Protein AF-A0AA37QYF6-F1 (afdb_monomer_lite)

Radius of gyration: 26.05 Å; chains: 1; bounding box: 31×71×67 Å

Foldseek 3Di:
DDDDDDDPVPDDD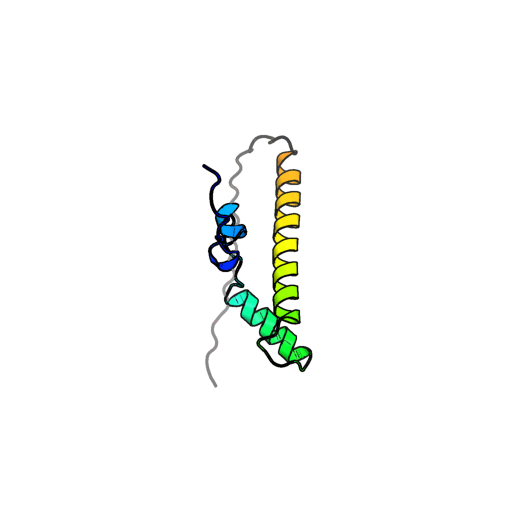VCVVVVHDDDDQDPVLQVQLVVVCVVVVHDPPDDPSSVVSVVVVVVVVVVVVVVVVVVVPDPCPDDDDDDDDDDDDDDDDDDDDD

Structure (mmCIF, N/CA/C/O backbone):
data_AF-A0AA37QYF6-F1
#
_entry.id   AF-A0AA37QYF6-F1
#
loop_
_atom_site.group_PDB
_atom_site.id
_atom_site.type_symbol
_atom_site.label_atom_id
_atom_site.label_alt_id
_atom_site.label_comp_id
_atom_site.label_asym_id
_atom_site.label_entity_id
_atom_site.label_seq_id
_atom_site.pdbx_PDB_ins_code
_atom_site.Cartn_x
_atom_site.Cartn_y
_atom_site.Cartn_z
_atom_site.occupancy
_atom_site.B_iso_or_equiv
_atom_site.auth_seq_id
_atom_site.auth_comp_id
_atom_site.auth_asym_id
_atom_site.auth_atom_id
_atom_site.pdbx_PDB_model_num
ATOM 1 N N . MET A 1 1 ? 21.453 -26.713 -32.528 1.00 59.12 1 MET A N 1
ATOM 2 C CA . MET A 1 1 ? 21.407 -27.323 -31.178 1.00 59.12 1 MET A CA 1
ATOM 3 C C . MET A 1 1 ? 20.308 -26.662 -30.352 1.00 59.12 1 MET A C 1
ATOM 5 O O . MET A 1 1 ? 20.268 -25.437 -30.294 1.00 59.12 1 MET A O 1
ATOM 9 N N . ALA A 1 2 ? 19.393 -27.440 -29.766 1.00 69.38 2 ALA A N 1
ATOM 10 C CA . ALA A 1 2 ? 18.313 -26.912 -28.929 1.00 69.38 2 ALA A CA 1
ATOM 11 C C . ALA A 1 2 ? 18.866 -26.407 -27.584 1.00 69.38 2 ALA A C 1
ATOM 13 O O . ALA A 1 2 ? 19.671 -27.081 -26.944 1.00 69.38 2 ALA A O 1
ATOM 14 N N . ARG A 1 3 ? 18.454 -25.209 -27.153 1.00 77.56 3 ARG A N 1
ATOM 15 C CA . ARG A 1 3 ? 18.878 -24.634 -25.867 1.00 77.56 3 ARG A CA 1
ATOM 16 C C . ARG A 1 3 ? 18.115 -25.315 -24.735 1.00 77.56 3 ARG A C 1
ATOM 18 O O . ARG A 1 3 ? 16.887 -25.334 -24.751 1.00 77.56 3 ARG A O 1
ATOM 25 N N . THR A 1 4 ? 18.829 -25.803 -23.727 1.00 81.19 4 THR A N 1
ATOM 26 C CA . THR A 1 4 ? 18.221 -26.314 -22.496 1.00 81.19 4 THR A CA 1
ATOM 27 C C . THR A 1 4 ? 17.410 -25.208 -21.801 1.00 81.19 4 THR A C 1
ATOM 29 O O . THR A 1 4 ? 17.910 -24.089 -21.614 1.00 81.19 4 THR A O 1
ATOM 32 N N . PRO A 1 5 ? 16.141 -25.465 -21.432 1.00 80.50 5 PRO A N 1
ATOM 33 C CA . PRO A 1 5 ? 15.294 -24.456 -20.814 1.00 80.50 5 PRO A CA 1
ATOM 34 C C . PRO A 1 5 ? 15.837 -24.069 -19.435 1.00 80.50 5 PRO A C 1
ATOM 36 O O . PRO A 1 5 ? 16.180 -24.913 -18.609 1.00 80.50 5 PRO A O 1
ATOM 39 N N . ARG A 1 6 ? 15.906 -22.760 -19.161 1.00 84.62 6 ARG A N 1
ATOM 40 C CA . ARG A 1 6 ? 16.349 -22.262 -17.850 1.00 84.62 6 ARG A CA 1
ATOM 41 C C . ARG A 1 6 ? 15.343 -22.676 -16.779 1.00 84.62 6 ARG A C 1
ATOM 43 O O . ARG A 1 6 ? 14.147 -22.407 -16.913 1.00 84.62 6 ARG A O 1
ATOM 50 N N . ALA A 1 7 ? 15.858 -23.231 -15.685 1.00 89.94 7 ALA A N 1
ATOM 51 C CA . ALA A 1 7 ? 15.058 -23.585 -14.523 1.00 89.94 7 ALA A CA 1
ATOM 52 C C . ALA A 1 7 ? 14.233 -22.385 -14.008 1.00 89.94 7 ALA A C 1
ATOM 54 O O . ALA A 1 7 ? 14.720 -21.245 -14.030 1.00 89.94 7 ALA A O 1
ATOM 55 N N . PRO A 1 8 ? 12.994 -22.607 -13.534 1.00 86.31 8 PRO A N 1
ATOM 56 C CA . PRO A 1 8 ? 12.067 -21.530 -13.194 1.00 86.31 8 PRO A CA 1
ATOM 57 C C . PRO A 1 8 ? 12.596 -20.570 -12.118 1.00 86.31 8 PRO A C 1
ATOM 59 O O . PRO A 1 8 ? 12.357 -19.370 -12.226 1.00 86.31 8 PRO A O 1
ATOM 62 N N . TRP A 1 9 ? 13.394 -21.039 -11.156 1.00 88.06 9 TRP A N 1
ATOM 63 C CA . TRP A 1 9 ? 14.022 -20.198 -10.122 1.00 88.06 9 TRP A CA 1
ATOM 64 C C . TRP A 1 9 ? 15.175 -19.318 -10.631 1.00 88.06 9 TRP A C 1
ATOM 66 O O . TRP A 1 9 ? 15.548 -18.351 -9.974 1.00 88.06 9 TRP A O 1
ATOM 76 N N . LYS A 1 10 ? 15.727 -19.595 -11.821 1.00 89.31 10 LYS A N 1
ATOM 77 C CA . LYS A 1 10 ? 16.723 -18.727 -12.481 1.00 89.31 10 LYS A CA 1
ATOM 78 C C . LYS A 1 10 ? 16.066 -17.588 -13.284 1.00 89.31 10 LYS A C 1
ATOM 80 O O . LYS A 1 10 ? 16.768 -16.791 -13.922 1.00 89.31 10 LYS A O 1
ATOM 85 N N . LYS A 1 11 ? 14.728 -17.509 -13.317 1.00 87.94 11 LYS A N 1
ATOM 86 C CA . LYS A 1 11 ? 13.990 -16.442 -14.010 1.00 87.94 11 LYS A CA 1
ATOM 87 C C . LYS A 1 11 ? 14.057 -15.147 -13.194 1.00 87.94 11 LYS A C 1
ATOM 89 O O . LYS A 1 11 ? 13.832 -15.137 -11.990 1.00 87.94 11 LYS A O 1
ATOM 94 N N . ALA A 1 12 ? 14.359 -14.038 -13.867 1.00 87.38 12 ALA A N 1
ATOM 95 C CA . ALA A 1 12 ? 14.371 -12.724 -13.235 1.00 87.38 12 ALA A CA 1
ATOM 96 C C . ALA A 1 12 ? 12.957 -12.306 -12.804 1.00 87.38 12 ALA A C 1
ATOM 98 O O . ALA A 1 12 ? 11.966 -12.698 -13.424 1.00 87.38 12 ALA A O 1
ATOM 99 N N . ASN A 1 13 ? 12.868 -11.452 -11.779 1.00 88.94 13 ASN A N 1
ATOM 100 C CA . ASN A 1 13 ? 11.592 -10.911 -11.317 1.00 88.94 13 ASN A CA 1
ATOM 101 C C . ASN A 1 13 ? 10.849 -10.232 -12.493 1.00 88.94 13 ASN A C 1
ATOM 103 O O . ASN A 1 13 ? 11.399 -9.310 -13.106 1.00 88.94 13 ASN A O 1
ATOM 107 N N . PRO A 1 14 ? 9.600 -10.628 -12.798 1.00 87.94 14 PRO A N 1
ATOM 108 C CA . PRO A 1 14 ? 8.858 -10.111 -13.946 1.00 87.94 14 PRO A CA 1
ATOM 109 C C . PRO A 1 14 ? 8.642 -8.594 -13.888 1.00 87.94 14 PRO A C 1
ATOM 111 O O . PRO A 1 14 ? 8.599 -7.945 -14.930 1.00 87.94 14 PRO A O 1
ATOM 114 N N . ARG A 1 15 ? 8.572 -8.001 -12.689 1.00 88.44 15 ARG A N 1
ATOM 115 C CA . ARG A 1 15 ? 8.454 -6.545 -12.520 1.00 88.44 15 ARG A CA 1
ATOM 116 C C . ARG A 1 15 ? 9.747 -5.835 -12.904 1.00 88.44 15 ARG A C 1
ATOM 118 O O . ARG A 1 15 ? 9.682 -4.828 -13.598 1.00 88.44 15 ARG A O 1
ATOM 125 N N . LYS A 1 16 ? 10.904 -6.410 -12.546 1.00 86.00 16 LYS A N 1
ATOM 126 C CA . LYS A 1 16 ? 12.215 -5.914 -13.000 1.00 86.00 16 LYS A CA 1
ATOM 127 C C . LYS A 1 16 ? 12.331 -6.006 -14.522 1.00 86.00 16 LYS A C 1
ATOM 129 O O . LYS A 1 16 ? 12.710 -5.028 -15.151 1.00 86.00 16 LYS A O 1
ATOM 134 N N . ARG A 1 17 ? 11.918 -7.134 -15.115 1.00 85.62 17 ARG A N 1
ATOM 135 C CA . ARG A 1 17 ? 11.896 -7.318 -16.578 1.00 85.62 17 ARG A CA 1
ATOM 136 C C . ARG A 1 17 ? 11.007 -6.293 -17.291 1.00 85.62 17 ARG A C 1
ATOM 138 O O . ARG A 1 17 ? 11.352 -5.846 -18.371 1.00 85.62 17 ARG A O 1
ATOM 145 N N . ALA A 1 18 ? 9.884 -5.911 -16.687 1.00 86.88 18 ALA A N 1
ATOM 146 C CA . ALA A 1 18 ? 8.971 -4.901 -17.226 1.00 86.88 18 ALA A CA 1
ATOM 147 C C . ALA A 1 18 ? 9.378 -3.445 -16.904 1.00 86.88 18 ALA A C 1
ATOM 149 O O . ALA A 1 18 ? 8.562 -2.541 -17.091 1.00 86.88 18 ALA A O 1
ATOM 150 N N . GLY A 1 19 ? 10.571 -3.210 -16.339 1.00 85.44 19 GLY A N 1
ATOM 151 C CA . GLY A 1 19 ? 11.027 -1.875 -15.930 1.00 85.44 19 GLY A CA 1
ATOM 152 C C . GLY A 1 19 ? 10.209 -1.243 -14.795 1.00 85.44 19 GLY A C 1
ATOM 153 O O . GLY A 1 19 ? 10.240 -0.031 -14.605 1.00 85.44 19 GLY A O 1
ATOM 154 N N . LYS A 1 20 ? 9.435 -2.033 -14.036 1.00 87.00 20 LYS A N 1
ATOM 155 C CA . LYS A 1 20 ? 8.548 -1.540 -12.969 1.00 87.00 20 LYS A CA 1
ATOM 156 C C . LYS A 1 20 ? 9.205 -1.677 -11.595 1.00 87.00 20 LYS A C 1
ATOM 158 O O . LYS A 1 20 ? 9.525 -2.780 -11.146 1.00 87.00 20 LYS A O 1
ATOM 163 N N . ALA A 1 21 ? 9.316 -0.560 -10.878 1.00 85.88 21 ALA A N 1
ATOM 164 C CA . ALA A 1 21 ? 9.843 -0.521 -9.515 1.00 85.88 21 ALA A CA 1
ATOM 165 C C . ALA A 1 21 ? 8.870 -1.130 -8.497 1.00 85.88 21 ALA A C 1
ATOM 167 O O . ALA A 1 21 ? 7.654 -0.986 -8.619 1.00 85.88 21 ALA A O 1
ATOM 168 N N . SER A 1 22 ? 9.391 -1.808 -7.469 1.00 85.25 22 SER A N 1
ATOM 169 C CA . SER A 1 22 ? 8.615 -2.275 -6.307 1.00 85.25 22 SER A CA 1
ATOM 170 C C . SER A 1 22 ? 7.994 -1.126 -5.540 1.00 85.25 22 SER A C 1
ATOM 172 O O . SER A 1 22 ? 8.635 -0.123 -5.255 1.00 85.25 22 SER A O 1
ATOM 174 N N . THR A 1 23 ? 6.706 -1.272 -5.244 1.00 84.75 23 THR A N 1
ATOM 175 C CA . THR A 1 23 ? 5.949 -0.253 -4.532 1.00 84.75 23 THR A CA 1
ATOM 176 C C . THR A 1 23 ? 5.947 -0.606 -3.060 1.00 84.75 23 THR A C 1
ATOM 178 O O . THR A 1 23 ? 5.330 -1.584 -2.649 1.00 84.75 23 THR A O 1
ATOM 181 N N . HIS A 1 24 ? 6.638 0.208 -2.273 1.00 90.44 24 HIS A N 1
ATOM 182 C CA . HIS A 1 24 ? 6.641 0.100 -0.824 1.00 90.44 24 HIS A CA 1
ATOM 183 C C . HIS A 1 24 ? 5.726 1.165 -0.212 1.00 90.44 24 HIS A C 1
ATOM 185 O O . HIS A 1 24 ? 5.481 2.226 -0.804 1.00 90.44 24 HIS A O 1
ATOM 191 N N . LEU A 1 25 ? 5.203 0.855 0.974 1.00 91.00 25 LEU A N 1
ATOM 192 C CA . LEU A 1 25 ? 4.489 1.817 1.806 1.00 91.00 25 LEU A CA 1
ATOM 193 C C . LEU A 1 25 ? 5.505 2.784 2.427 1.00 91.00 25 LEU A C 1
ATOM 195 O O . LEU A 1 25 ? 6.514 2.346 2.989 1.00 91.00 25 LEU A O 1
ATOM 199 N N . SER A 1 26 ? 5.231 4.083 2.339 1.00 93.31 26 SER A N 1
ATOM 200 C CA . SER A 1 26 ? 5.993 5.115 3.045 1.00 93.31 26 SER A CA 1
ATOM 201 C C . SER A 1 26 ? 5.812 4.984 4.568 1.00 93.31 26 SER A C 1
ATOM 203 O O . SER A 1 26 ? 4.857 4.348 5.024 1.00 93.31 26 SER A O 1
ATOM 205 N N . PRO A 1 27 ? 6.686 5.585 5.396 1.00 95.88 27 PRO A N 1
ATOM 206 C CA . PRO A 1 27 ? 6.530 5.552 6.853 1.00 95.88 27 PRO A CA 1
ATOM 207 C C . PRO A 1 27 ? 5.168 6.083 7.331 1.00 95.88 27 PRO A C 1
ATOM 209 O O . PRO A 1 27 ? 4.522 5.463 8.174 1.00 95.88 27 PRO A O 1
ATOM 212 N N . ALA A 1 28 ? 4.676 7.169 6.724 1.00 95.00 28 ALA A N 1
ATOM 213 C CA . ALA A 1 28 ? 3.357 7.729 7.023 1.00 95.00 28 ALA A CA 1
ATOM 214 C C . ALA A 1 28 ? 2.213 6.772 6.639 1.00 95.00 28 ALA A C 1
ATOM 216 O O . ALA A 1 28 ? 1.233 6.622 7.370 1.00 95.00 28 ALA A O 1
ATOM 217 N N . GLU A 1 29 ? 2.348 6.073 5.509 1.00 95.38 29 GLU A N 1
ATOM 218 C CA . GLU A 1 29 ? 1.384 5.060 5.073 1.00 95.38 29 GLU A CA 1
ATOM 219 C C . GLU A 1 29 ? 1.357 3.859 6.038 1.00 95.38 29 GLU A C 1
ATOM 221 O O . GLU A 1 29 ? 0.280 3.390 6.412 1.00 95.38 29 GLU A O 1
ATOM 226 N N . LYS A 1 30 ? 2.525 3.411 6.514 1.00 95.62 30 LYS A N 1
ATOM 227 C CA . LYS A 1 30 ? 2.634 2.358 7.539 1.00 95.62 30 LYS A CA 1
ATOM 228 C C . LYS A 1 30 ? 1.979 2.775 8.859 1.00 95.62 30 LYS A C 1
ATOM 230 O O . LYS A 1 30 ? 1.277 1.972 9.469 1.00 95.62 30 LYS A O 1
ATOM 235 N N . ALA A 1 31 ? 2.147 4.029 9.283 1.00 96.56 31 ALA A N 1
ATOM 236 C CA . ALA A 1 31 ? 1.485 4.552 10.478 1.00 96.56 31 ALA A CA 1
ATOM 237 C C . ALA A 1 31 ? -0.049 4.523 10.340 1.00 96.56 31 ALA A C 1
ATOM 239 O O . ALA A 1 31 ? -0.743 4.083 11.260 1.00 96.56 31 ALA A O 1
ATOM 240 N N . LYS A 1 32 ? -0.579 4.894 9.165 1.00 96.12 32 LYS A N 1
ATOM 241 C CA . LYS A 1 32 ? -2.018 4.797 8.861 1.00 96.12 32 LYS A CA 1
ATOM 242 C C . LYS A 1 32 ? -2.519 3.349 8.932 1.00 96.12 32 LYS A C 1
ATOM 244 O O . LYS A 1 32 ? -3.575 3.101 9.515 1.00 96.12 32 LYS A O 1
ATOM 249 N N . ALA A 1 33 ? -1.764 2.399 8.376 1.00 96.94 33 ALA A N 1
ATOM 250 C CA . ALA A 1 33 ? -2.101 0.976 8.445 1.00 96.94 33 ALA A CA 1
ATOM 251 C C . ALA A 1 33 ? -2.109 0.468 9.897 1.00 96.94 33 ALA A C 1
ATOM 253 O O . ALA A 1 33 ? -3.071 -0.172 10.318 1.00 96.94 33 ALA A O 1
ATOM 254 N N . LYS A 1 34 ? -1.099 0.837 10.698 1.00 97.25 34 LYS A N 1
ATOM 255 C CA . LYS A 1 34 ? -1.016 0.485 12.126 1.00 97.25 34 LYS A CA 1
ATOM 256 C C . LYS A 1 34 ? -2.195 1.040 12.929 1.00 97.25 34 LYS A C 1
ATOM 258 O O . LYS A 1 34 ? -2.779 0.316 13.730 1.00 97.25 34 LYS A O 1
ATOM 263 N N . ALA A 1 35 ? -2.569 2.302 12.716 1.00 97.12 35 ALA A N 1
ATOM 264 C CA . ALA A 1 35 ? -3.712 2.915 13.394 1.00 97.12 35 ALA A CA 1
ATOM 265 C C . ALA A 1 35 ? -5.027 2.192 13.064 1.00 97.12 35 ALA A C 1
ATOM 267 O O . ALA A 1 35 ? -5.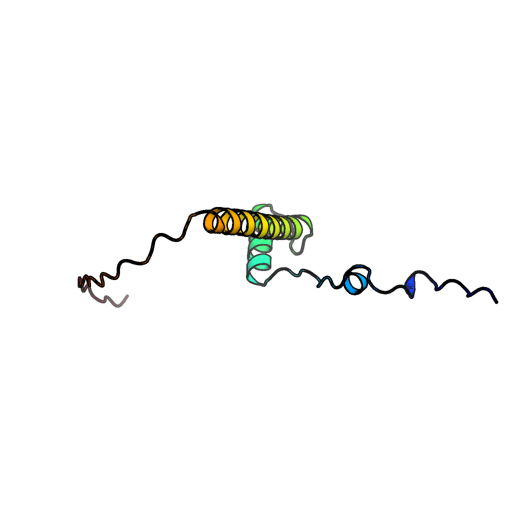846 1.937 13.947 1.00 97.12 35 ALA A O 1
ATOM 268 N N . ARG A 1 36 ? -5.206 1.806 11.798 1.00 96.75 36 ARG A N 1
ATOM 269 C CA . ARG A 1 36 ? -6.376 1.049 11.354 1.00 96.75 36 ARG A CA 1
ATOM 270 C C . ARG A 1 36 ? -6.435 -0.345 11.976 1.00 96.75 36 ARG A C 1
ATOM 272 O O . ARG A 1 36 ? -7.493 -0.713 12.479 1.00 96.75 36 ARG A O 1
ATOM 279 N N . ALA A 1 37 ? -5.313 -1.063 11.990 1.00 97.69 37 ALA A N 1
ATOM 280 C CA . ALA A 1 37 ? -5.208 -2.381 12.608 1.00 97.69 37 ALA A CA 1
ATOM 281 C C . ALA A 1 37 ? -5.591 -2.326 14.096 1.00 97.69 37 ALA A C 1
ATOM 283 O O . ALA A 1 37 ? -6.444 -3.093 14.534 1.00 97.69 37 ALA A O 1
ATOM 284 N N . ARG A 1 38 ? -5.063 -1.335 14.838 1.00 96.94 38 ARG A N 1
ATOM 285 C CA . ARG A 1 38 ? -5.421 -1.083 16.247 1.00 96.94 38 ARG A CA 1
ATOM 286 C C . ARG A 1 38 ? -6.917 -0.843 16.430 1.00 96.94 38 ARG A C 1
ATOM 288 O O . ARG A 1 38 ? -7.523 -1.466 17.290 1.00 96.94 38 ARG A O 1
ATOM 295 N N . ARG A 1 39 ? -7.519 0.015 15.599 1.00 96.62 39 ARG A N 1
ATOM 296 C CA . ARG A 1 39 ? -8.962 0.304 15.655 1.00 96.62 39 ARG A CA 1
ATOM 297 C C . ARG A 1 39 ? -9.822 -0.929 15.372 1.00 96.62 39 ARG A C 1
ATOM 299 O O . ARG A 1 39 ? -10.916 -1.039 15.901 1.00 96.62 39 ARG A O 1
ATOM 306 N N . ALA A 1 40 ? -9.338 -1.831 14.524 1.00 95.56 40 ALA A N 1
ATOM 307 C CA . ALA A 1 40 ? -10.025 -3.070 14.182 1.00 95.56 40 ALA A CA 1
ATOM 308 C C . ALA A 1 40 ? -9.683 -4.243 15.121 1.00 95.56 40 ALA A C 1
ATOM 310 O O . ALA A 1 40 ? -10.125 -5.355 14.846 1.00 95.56 40 ALA A O 1
ATOM 311 N N . GLY A 1 41 ? -8.853 -4.035 16.153 1.00 97.00 41 GLY A N 1
ATOM 312 C CA . GLY A 1 41 ? -8.394 -5.098 17.055 1.00 97.00 41 GLY A CA 1
ATOM 313 C C . GLY A 1 41 ? -7.482 -6.147 16.400 1.00 97.00 41 GLY A C 1
ATOM 314 O O . GLY A 1 41 ? -7.300 -7.232 16.941 1.00 97.00 41 GLY A O 1
ATOM 315 N N . ARG A 1 42 ? -6.907 -5.865 15.225 1.00 96.75 42 ARG A N 1
ATOM 316 C CA . ARG A 1 42 ? -6.054 -6.808 14.479 1.00 96.75 42 ARG A CA 1
ATOM 317 C C . ARG A 1 42 ? -4.584 -6.561 14.810 1.00 96.75 42 ARG A C 1
ATOM 319 O O . ARG A 1 42 ? -4.142 -5.411 14.853 1.00 96.75 42 ARG A O 1
ATOM 326 N N . ARG A 1 43 ? -3.790 -7.628 14.974 1.00 97.12 43 ARG A N 1
ATOM 327 C CA . ARG A 1 43 ? -2.325 -7.508 15.114 1.00 97.12 43 ARG A CA 1
ATOM 328 C C . ARG A 1 43 ? -1.724 -6.855 13.863 1.00 97.12 43 ARG A C 1
ATOM 330 O O . ARG A 1 43 ? -2.201 -7.059 12.745 1.00 97.12 43 ARG A O 1
ATOM 337 N N . TYR A 1 44 ? -0.673 -6.065 14.068 1.00 93.88 44 TYR A N 1
ATOM 338 C CA . TYR A 1 44 ? 0.132 -5.439 13.018 1.00 93.88 44 TYR A CA 1
ATOM 339 C C . TYR A 1 44 ? 1.581 -5.942 13.144 1.00 93.88 44 TYR A C 1
ATOM 341 O O . TYR A 1 44 ? 2.057 -6.034 14.277 1.00 93.88 44 TYR A O 1
ATOM 349 N N . PRO A 1 45 ? 2.309 -6.218 12.044 1.00 94.25 45 PRO A N 1
ATOM 350 C CA . PRO A 1 45 ? 1.967 -5.984 10.634 1.00 94.25 45 PRO A CA 1
ATOM 351 C C . PRO A 1 45 ? 0.982 -7.008 10.051 1.00 94.25 45 PRO A C 1
ATOM 353 O O . PRO A 1 45 ? 1.079 -8.195 10.334 1.00 94.25 45 PRO A O 1
ATOM 356 N N . ASN A 1 46 ? 0.050 -6.552 9.205 1.00 95.00 46 ASN A N 1
ATOM 357 C CA . ASN A 1 46 ? -0.902 -7.423 8.509 1.00 95.00 46 ASN A CA 1
ATOM 358 C C . ASN A 1 46 ? -1.092 -7.020 7.036 1.00 95.00 46 ASN A C 1
ATOM 360 O O . ASN A 1 46 ? -0.799 -5.890 6.644 1.00 95.00 46 ASN A O 1
ATOM 364 N N . LEU A 1 47 ? -1.570 -7.953 6.204 1.00 94.69 47 LEU A N 1
ATOM 365 C CA . LEU A 1 47 ? -1.765 -7.707 4.771 1.00 94.69 47 LEU A CA 1
ATOM 366 C C . LEU A 1 47 ? -2.992 -6.835 4.488 1.00 94.69 47 LEU A C 1
ATOM 368 O O . LEU A 1 47 ? -2.919 -5.950 3.646 1.00 94.69 47 LEU A O 1
ATOM 372 N N . VAL A 1 48 ? -4.104 -7.057 5.188 1.00 95.19 48 VAL A N 1
ATOM 373 C CA . VAL A 1 48 ? -5.393 -6.405 4.899 1.00 95.19 48 VAL A CA 1
ATOM 374 C C . VAL A 1 48 ? -5.293 -4.884 5.004 1.00 95.19 48 VAL A C 1
ATOM 376 O O . VAL A 1 48 ? -5.666 -4.166 4.071 1.00 95.19 48 VAL A O 1
ATOM 379 N N . ASP A 1 49 ? -4.742 -4.373 6.105 1.00 96.06 49 ASP A N 1
ATOM 380 C CA . ASP A 1 49 ? -4.635 -2.931 6.309 1.00 96.06 49 ASP A CA 1
ATOM 381 C C . ASP A 1 49 ? -3.551 -2.323 5.409 1.00 96.06 49 ASP A C 1
ATOM 383 O O . ASP A 1 49 ? -3.748 -1.239 4.853 1.00 96.06 49 ASP A O 1
ATOM 387 N N . ASN A 1 50 ? -2.459 -3.054 5.163 1.00 96.25 50 ASN A N 1
ATOM 388 C CA . ASN A 1 50 ? -1.422 -2.650 4.210 1.00 96.25 50 ASN A CA 1
ATOM 389 C C . ASN A 1 50 ? -1.966 -2.544 2.776 1.00 96.25 50 ASN A C 1
ATOM 391 O O . ASN A 1 50 ? -1.716 -1.547 2.094 1.00 96.25 50 ASN A O 1
ATOM 395 N N . MET A 1 51 ? -2.749 -3.528 2.323 1.00 95.31 51 MET A N 1
ATOM 396 C CA . MET A 1 51 ? -3.383 -3.517 1.003 1.00 95.31 51 MET A CA 1
ATOM 397 C C . MET A 1 51 ? -4.406 -2.402 0.885 1.00 95.31 51 MET A C 1
ATOM 399 O O . MET A 1 51 ? -4.493 -1.765 -0.163 1.00 95.31 51 MET A O 1
ATOM 403 N N . ARG A 1 52 ? -5.151 -2.112 1.954 1.00 95.50 52 ARG A N 1
ATOM 404 C CA . ARG A 1 52 ? -6.117 -1.019 1.918 1.00 95.50 52 ARG A CA 1
ATOM 405 C C . ARG A 1 52 ? -5.437 0.341 1.797 1.00 95.50 52 ARG A C 1
ATOM 407 O O . ARG A 1 52 ? -5.877 1.158 0.994 1.00 95.50 52 ARG A O 1
ATOM 414 N N . VAL A 1 53 ? -4.341 0.573 2.520 1.00 95.19 53 VAL A N 1
ATOM 415 C CA . VAL A 1 53 ? -3.552 1.805 2.353 1.00 95.19 53 VAL A CA 1
ATOM 416 C C . VAL A 1 53 ? -2.908 1.872 0.961 1.00 95.19 53 VAL A C 1
ATOM 418 O O . VAL A 1 53 ? -2.900 2.939 0.344 1.00 95.19 53 VAL A O 1
ATOM 421 N N . ALA A 1 54 ? -2.437 0.747 0.415 1.00 93.19 54 ALA A N 1
ATOM 422 C CA . ALA A 1 54 ? -1.923 0.689 -0.954 1.00 93.19 54 ALA A CA 1
ATOM 423 C C . ALA A 1 54 ? -3.010 0.989 -2.009 1.00 93.19 54 ALA A C 1
ATOM 425 O O . ALA A 1 54 ? -2.745 1.697 -2.983 1.00 93.19 54 ALA A O 1
ATOM 426 N N . ALA A 1 55 ? -4.240 0.514 -1.801 1.00 91.06 55 ALA A N 1
ATOM 427 C CA . ALA A 1 55 ? -5.382 0.822 -2.657 1.00 91.06 55 ALA A CA 1
ATOM 428 C C . ALA A 1 55 ? -5.754 2.312 -2.589 1.00 91.06 55 ALA A C 1
ATOM 430 O O . ALA A 1 55 ? -5.928 2.942 -3.632 1.00 91.06 55 ALA A O 1
ATOM 431 N N . ASP A 1 56 ? -5.783 2.902 -1.387 1.00 90.12 56 ASP A N 1
ATOM 432 C CA . ASP A 1 56 ? -6.017 4.341 -1.200 1.00 90.12 56 ASP A CA 1
ATOM 433 C C . ASP A 1 56 ? -4.966 5.181 -1.957 1.00 90.12 56 ASP A C 1
ATOM 435 O O . ASP A 1 56 ? -5.296 6.188 -2.592 1.00 90.12 56 ASP A O 1
ATOM 439 N N . LYS A 1 57 ? -3.694 4.761 -1.922 1.00 88.69 57 LYS A N 1
ATOM 440 C CA . LYS A 1 57 ? -2.593 5.392 -2.669 1.00 88.69 57 LYS A CA 1
ATOM 441 C C . LYS A 1 57 ? -2.819 5.313 -4.177 1.00 88.69 57 LYS A C 1
ATOM 443 O O . LYS A 1 57 ? -2.735 6.332 -4.863 1.00 88.69 57 LYS A O 1
ATOM 448 N N . ALA A 1 58 ? -3.144 4.127 -4.693 1.00 85.69 58 ALA A N 1
ATOM 449 C CA . ALA A 1 58 ? -3.417 3.932 -6.114 1.00 85.69 58 ALA A CA 1
ATOM 450 C C . ALA A 1 58 ? -4.622 4.766 -6.588 1.00 85.69 58 ALA A C 1
ATOM 452 O O . ALA A 1 58 ? -4.563 5.383 -7.654 1.00 85.69 58 ALA A O 1
ATOM 453 N N . ALA A 1 59 ? -5.685 4.845 -5.782 1.00 85.75 59 ALA A N 1
ATOM 454 C CA . ALA A 1 59 ? -6.857 5.668 -6.068 1.00 85.75 59 ALA A CA 1
ATOM 455 C C . ALA A 1 59 ? -6.507 7.165 -6.126 1.00 85.75 59 ALA A C 1
ATOM 457 O O . ALA A 1 59 ? -6.892 7.847 -7.076 1.00 85.75 59 ALA A O 1
ATOM 458 N N . LYS A 1 60 ? -5.708 7.674 -5.176 1.00 82.00 60 LYS A N 1
ATOM 459 C CA . LYS A 1 60 ? -5.244 9.074 -5.194 1.00 82.00 60 LYS A CA 1
ATOM 460 C C . LYS A 1 60 ? -4.456 9.417 -6.457 1.00 82.00 60 LYS A C 1
ATOM 462 O O . LYS A 1 60 ? -4.678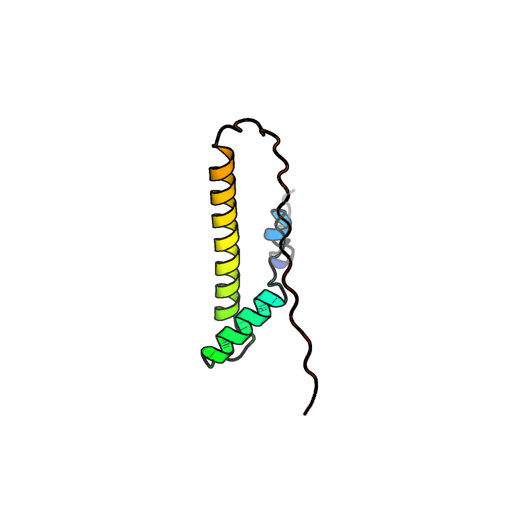 10.490 -7.014 1.00 82.00 60 LYS A O 1
ATOM 467 N N . THR A 1 61 ? -3.585 8.525 -6.930 1.00 77.38 61 THR A N 1
ATOM 468 C CA . THR A 1 61 ? -2.825 8.737 -8.175 1.00 77.38 61 THR A CA 1
ATOM 469 C C . THR A 1 61 ? -3.732 8.770 -9.407 1.00 77.38 61 THR A C 1
ATOM 471 O O . THR A 1 61 ? -3.547 9.612 -10.284 1.00 77.38 61 THR A O 1
ATOM 474 N N . LYS A 1 62 ? -4.756 7.909 -9.474 1.00 72.38 62 LYS A N 1
ATOM 475 C CA . LYS A 1 62 ? -5.735 7.928 -10.577 1.00 72.38 62 LYS A CA 1
ATOM 476 C C . LYS A 1 62 ? -6.554 9.221 -10.584 1.00 72.38 62 LYS A C 1
ATOM 478 O O . LYS A 1 62 ? -6.699 9.859 -11.627 1.00 72.38 62 LYS A O 1
ATOM 483 N N . THR A 1 63 ? -7.042 9.645 -9.419 1.00 71.69 63 THR A N 1
ATOM 484 C CA . THR A 1 63 ? -7.816 10.886 -9.289 1.00 71.69 63 THR A CA 1
ATOM 485 C C . THR A 1 63 ? -6.964 12.119 -9.580 1.00 71.69 63 THR A C 1
ATOM 487 O O . THR A 1 63 ? -7.437 13.033 -10.250 1.00 71.69 63 THR A O 1
ATOM 490 N N . SER A 1 64 ? -5.702 12.167 -9.138 1.00 67.88 64 SER A N 1
ATOM 491 C CA . SER A 1 64 ? -4.808 13.287 -9.458 1.00 67.88 64 SER A CA 1
ATOM 492 C C . SER A 1 64 ? -4.469 13.347 -10.951 1.00 67.88 64 SER A C 1
ATOM 494 O O . SER A 1 64 ? -4.449 14.443 -11.508 1.00 67.88 64 SER A O 1
ATOM 496 N N . GLY A 1 65 ? -4.304 12.200 -11.617 1.00 64.00 65 GLY A N 1
ATOM 497 C CA . GLY A 1 65 ? -4.167 12.110 -13.074 1.00 64.00 65 GLY A CA 1
ATOM 498 C C . GLY A 1 65 ? -5.397 12.648 -13.808 1.00 64.00 65 GLY A C 1
ATOM 499 O O . GL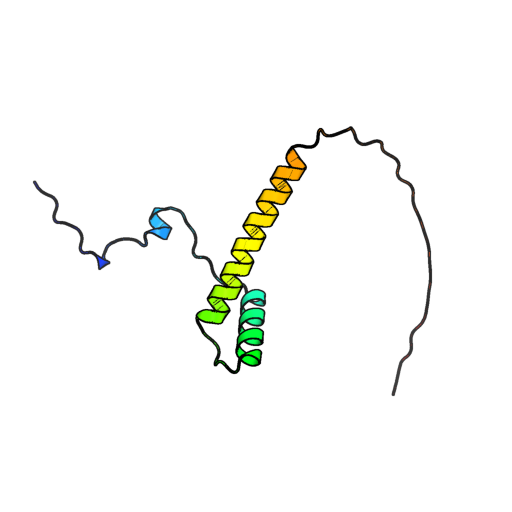Y A 1 65 ? -5.265 13.527 -14.658 1.00 64.00 65 GLY A O 1
ATOM 500 N N . ARG A 1 66 ? -6.605 12.221 -13.410 1.00 62.84 66 ARG A N 1
ATOM 501 C CA . ARG A 1 66 ? -7.867 12.719 -13.989 1.00 62.84 66 ARG A CA 1
ATOM 502 C C . ARG A 1 66 ? -8.069 14.218 -13.759 1.00 62.84 66 ARG A C 1
ATOM 504 O O . ARG A 1 66 ? -8.469 14.929 -14.675 1.00 62.84 66 ARG A O 1
ATOM 511 N N . ARG A 1 67 ? -7.752 14.722 -12.562 1.00 61.41 67 ARG A N 1
ATOM 512 C CA . ARG A 1 67 ? -7.834 16.160 -12.248 1.00 61.41 67 ARG A CA 1
ATOM 513 C C . ARG A 1 67 ? -6.816 16.989 -13.034 1.00 61.41 67 ARG A C 1
ATOM 515 O O . ARG A 1 67 ? -7.137 18.104 -13.428 1.00 61.41 67 ARG A O 1
ATOM 522 N N . ARG A 1 68 ? -5.608 16.465 -13.273 1.00 59.97 68 ARG A N 1
ATOM 523 C CA . ARG A 1 68 ? -4.596 17.119 -14.121 1.00 59.97 68 ARG A CA 1
ATOM 524 C C . ARG A 1 68 ? -5.020 17.139 -15.591 1.00 59.97 68 ARG A C 1
ATOM 526 O O . ARG A 1 68 ? -4.930 18.193 -16.208 1.00 59.97 68 ARG A O 1
ATOM 533 N N . ALA A 1 69 ? -5.561 16.035 -16.108 1.00 62.34 69 ALA A N 1
ATOM 534 C CA . ALA A 1 69 ? -6.105 15.969 -17.465 1.00 62.34 69 ALA A CA 1
ATOM 535 C C . ALA A 1 69 ? -7.256 16.973 -17.672 1.00 62.34 69 ALA A C 1
ATOM 537 O O . ALA A 1 69 ? -7.234 17.737 -18.628 1.00 62.34 69 ALA A O 1
ATOM 538 N N . ALA A 1 70 ? -8.189 17.072 -16.718 1.00 63.16 70 ALA A N 1
ATOM 539 C CA . ALA A 1 70 ? -9.301 18.028 -16.779 1.00 63.16 70 ALA A CA 1
ATOM 540 C C . ALA A 1 70 ? -8.875 19.509 -16.664 1.00 63.16 70 ALA A C 1
ATOM 542 O O . ALA A 1 70 ? -9.594 20.398 -17.109 1.00 63.16 70 ALA A O 1
ATOM 543 N N . LYS A 1 71 ? -7.712 19.807 -16.061 1.00 58.78 71 LYS A N 1
ATOM 544 C CA . LYS A 1 71 ? -7.154 21.173 -15.996 1.00 58.78 71 LYS A CA 1
ATOM 545 C C . LYS A 1 71 ? -6.399 21.552 -17.279 1.00 58.78 71 LYS A C 1
ATOM 547 O O . LYS A 1 71 ? -6.239 22.737 -17.550 1.00 58.78 71 LYS A O 1
ATOM 552 N N . SER A 1 72 ? -5.943 20.559 -18.047 1.00 58.88 72 SER A N 1
ATOM 553 C CA . SER A 1 72 ? -5.210 20.740 -19.308 1.00 58.88 72 SER A CA 1
ATOM 554 C C . SER A 1 72 ? -6.108 21.133 -20.486 1.00 58.88 72 SER A C 1
ATOM 556 O O . SER A 1 72 ? -5.599 21.642 -21.477 1.00 58.88 72 SER A O 1
ATOM 558 N N . THR A 1 73 ? -7.420 20.901 -20.396 1.00 59.16 73 THR A N 1
ATOM 559 C CA . THR A 1 73 ? -8.400 21.174 -21.463 1.00 59.16 73 THR A CA 1
ATOM 560 C C . THR A 1 73 ? -9.070 22.548 -21.357 1.00 59.16 73 THR A C 1
ATOM 562 O O . THR A 1 73 ? -9.959 22.854 -22.143 1.00 59.16 73 THR A O 1
ATOM 565 N N . ILE A 1 74 ? -8.664 23.396 -20.406 1.00 59.72 74 ILE A N 1
ATOM 566 C CA . ILE A 1 74 ? -9.153 24.778 -20.307 1.00 59.72 74 ILE A CA 1
ATOM 567 C C . ILE A 1 74 ? -8.186 25.678 -21.096 1.00 59.72 74 ILE A C 1
ATOM 569 O O . ILE A 1 74 ? -7.007 25.728 -20.728 1.00 59.72 74 ILE A O 1
ATOM 573 N N . PRO A 1 75 ? -8.628 26.405 -22.146 1.00 54.16 75 PRO A N 1
ATOM 574 C CA . PRO A 1 75 ? -7.753 27.315 -22.872 1.00 54.16 75 PRO A CA 1
ATOM 575 C C . PRO A 1 75 ? -7.208 28.375 -21.914 1.00 54.16 75 PRO A C 1
ATOM 577 O O . PRO A 1 75 ? -7.930 28.982 -21.118 1.00 54.16 75 PRO A O 1
ATOM 580 N N . ARG A 1 76 ? -5.891 28.562 -21.971 1.00 57.06 76 ARG A N 1
ATOM 581 C CA . ARG A 1 76 ? -5.111 29.425 -21.084 1.00 57.06 76 ARG A CA 1
ATOM 582 C C . ARG A 1 76 ? -5.433 30.895 -21.389 1.00 57.06 76 ARG A C 1
ATOM 584 O O . ARG A 1 76 ? -4.661 31.558 -22.074 1.00 57.06 76 ARG A O 1
ATOM 591 N N . LYS A 1 77 ? -6.570 31.419 -20.907 1.00 53.88 77 LYS A N 1
ATOM 592 C CA . LYS A 1 77 ? -6.870 32.860 -20.986 1.00 53.88 77 LYS A CA 1
ATOM 593 C C . LYS A 1 77 ? -5.754 33.614 -20.254 1.00 53.88 77 LYS A C 1
ATOM 595 O O . LYS A 1 77 ? -5.428 33.303 -19.107 1.00 53.88 77 LYS A O 1
ATOM 600 N N . GLN A 1 78 ? -5.102 34.515 -20.983 1.00 57.44 78 GLN A N 1
ATOM 601 C CA . GLN A 1 78 ? -3.846 35.157 -20.611 1.00 57.44 78 GLN A CA 1
ATOM 602 C C . GLN A 1 78 ? -3.918 35.833 -19.232 1.00 57.44 78 GLN A C 1
ATOM 604 O O . GLN A 1 78 ? -4.888 36.509 -18.891 1.00 57.44 78 GLN A O 1
ATOM 609 N N . LYS A 1 79 ? -2.844 35.646 -18.451 1.00 48.09 79 LYS A N 1
ATOM 610 C CA . LYS A 1 79 ? -2.547 36.354 -17.198 1.00 48.09 79 LYS A CA 1
ATOM 611 C C . LYS A 1 79 ? -2.770 37.859 -17.395 1.00 48.09 79 LYS A C 1
ATOM 613 O O . LYS A 1 79 ? -1.950 38.509 -18.037 1.00 48.09 79 LYS A O 1
ATOM 618 N N . ARG A 1 80 ? -3.805 38.433 -16.776 1.00 48.00 80 ARG A N 1
ATOM 619 C CA . ARG A 1 80 ? -3.801 39.866 -16.460 1.00 48.00 80 ARG A CA 1
ATOM 620 C C . ARG A 1 80 ? -3.101 40.034 -15.121 1.00 48.00 80 ARG A C 1
ATOM 622 O O . ARG A 1 80 ? -3.601 39.621 -14.078 1.00 48.00 80 ARG A O 1
ATOM 629 N N . VAL A 1 81 ? -1.895 40.579 -15.191 1.00 53.59 81 VAL A N 1
ATOM 630 C CA . VAL A 1 81 ? -1.136 41.074 -14.048 1.00 53.59 81 VAL A CA 1
ATOM 631 C C . VAL A 1 81 ? -1.981 42.087 -13.277 1.00 53.59 81 VAL A C 1
ATOM 633 O O . VAL A 1 81 ? -2.403 43.104 -13.810 1.00 53.59 81 VAL A O 1
ATOM 636 N N . SER A 1 82 ? -2.260 41.800 -12.014 1.00 47.47 82 SER A N 1
ATOM 637 C CA . SER A 1 82 ? -2.632 42.824 -11.038 1.00 47.47 82 SER A CA 1
ATOM 638 C C . SER A 1 82 ? -2.203 42.331 -9.666 1.00 47.47 82 SER A C 1
ATOM 640 O O . SER A 1 82 ? -2.923 41.653 -8.939 1.00 47.47 82 SER A O 1
ATOM 642 N N . ALA A 1 83 ? -0.950 42.642 -9.343 1.00 5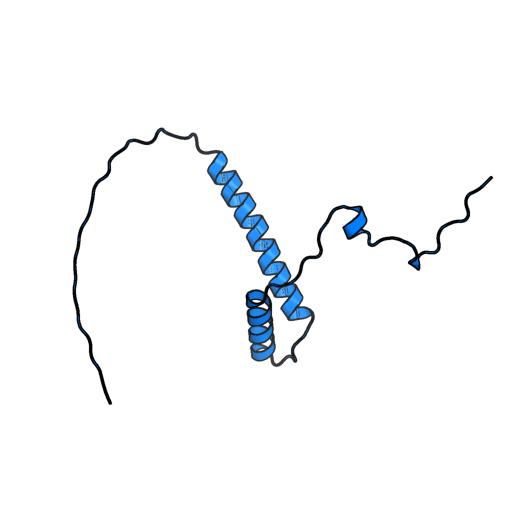4.06 83 ALA A N 1
ATOM 643 C CA . ALA A 1 83 ? -0.480 42.640 -7.975 1.00 54.06 83 ALA A CA 1
ATOM 644 C C . ALA A 1 83 ? -1.351 43.621 -7.176 1.00 54.06 83 ALA A C 1
ATOM 646 O O . ALA A 1 83 ? -1.277 44.831 -7.384 1.00 54.06 83 ALA A O 1
ATOM 647 N N . ARG A 1 84 ? -2.176 43.111 -6.259 1.00 50.94 84 ARG A N 1
ATOM 648 C CA . ARG A 1 84 ? -2.769 43.916 -5.190 1.00 50.94 84 ARG A CA 1
ATOM 649 C C . ARG A 1 84 ? -2.559 43.225 -3.849 1.00 50.94 84 ARG A C 1
ATOM 651 O O . ARG A 1 84 ? -3.115 42.183 -3.533 1.00 50.94 84 ARG A O 1
ATOM 658 N N . LYS A 1 85 ? -1.656 43.859 -3.114 1.00 49.78 85 LYS A N 1
ATOM 659 C CA . LYS A 1 85 ? -1.288 43.712 -1.712 1.00 49.78 85 LYS A CA 1
ATOM 660 C C . LYS A 1 85 ? -2.523 43.840 -0.814 1.00 49.78 85 LYS A C 1
ATOM 662 O O . LYS A 1 85 ? -3.258 44.812 -0.948 1.00 49.78 85 LYS A O 1
ATOM 667 N N . SER A 1 86 ? -2.677 42.951 0.163 1.00 48.53 86 SER A N 1
ATOM 668 C CA . SER A 1 86 ? -3.506 43.205 1.347 1.00 48.53 86 SER A CA 1
ATOM 669 C C . SER A 1 86 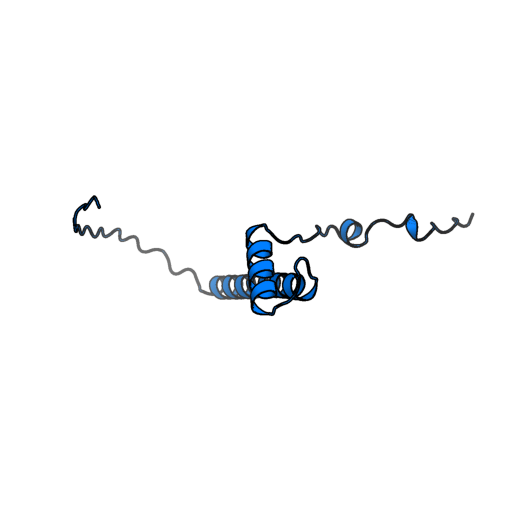? -2.719 42.845 2.606 1.00 48.53 86 SER A C 1
ATOM 671 O O . SER A 1 86 ? -2.512 41.677 2.929 1.00 48.53 86 SER A O 1
ATOM 673 N N . LYS A 1 87 ? -2.238 43.887 3.290 1.00 47.47 87 LYS A N 1
ATOM 674 C CA . LYS A 1 87 ? -1.803 43.842 4.687 1.00 47.47 87 LYS A CA 1
ATOM 675 C C . LYS A 1 87 ? -3.049 43.796 5.585 1.00 47.47 87 LYS A C 1
ATOM 677 O O . LYS A 1 87 ? -3.915 44.642 5.415 1.00 47.47 87 LYS A O 1
ATOM 682 N N . ALA A 1 88 ? -3.060 42.906 6.573 1.00 47.50 88 ALA A N 1
ATOM 683 C CA . ALA A 1 88 ? -3.735 43.034 7.876 1.00 47.50 88 ALA A CA 1
ATOM 684 C C . ALA A 1 88 ? -3.123 41.924 8.755 1.00 47.50 88 ALA A C 1
ATOM 686 O O . ALA A 1 88 ? -3.275 40.754 8.437 1.00 47.50 88 ALA A O 1
ATOM 687 N N . LYS A 1 89 ? -2.143 42.159 9.637 1.00 45.97 89 LYS A N 1
ATOM 688 C CA . LYS A 1 89 ? -2.172 42.829 10.950 1.00 45.97 89 LYS A CA 1
ATOM 689 C C . LYS A 1 89 ? -3.347 42.387 11.831 1.00 45.97 89 LYS A C 1
ATOM 691 O O . LYS A 1 89 ? -4.372 43.047 11.821 1.00 45.97 89 LYS A O 1
ATOM 696 N N . THR A 1 90 ? -3.103 41.394 12.686 1.00 46.25 90 THR A N 1
ATOM 697 C CA . THR A 1 90 ? -3.533 41.412 14.095 1.00 46.25 90 THR A CA 1
ATOM 698 C C . THR A 1 90 ? -2.541 40.628 14.954 1.00 46.25 90 THR A C 1
ATOM 700 O O . THR A 1 90 ? -2.015 39.586 14.577 1.00 46.25 90 THR A O 1
ATOM 703 N N . LYS A 1 91 ? -2.226 41.244 16.088 1.00 44.50 91 LYS A N 1
ATOM 704 C CA . LYS A 1 91 ? -1.268 40.896 17.137 1.00 44.50 91 LYS A CA 1
ATOM 705 C C . LYS A 1 91 ? -2.121 40.350 18.293 1.00 44.50 91 LYS A C 1
ATOM 707 O O . LYS A 1 91 ? -3.077 41.034 18.632 1.00 44.50 91 LYS A O 1
ATOM 712 N N . SER A 1 92 ? -1.808 39.202 18.895 1.00 43.38 92 SER A N 1
ATOM 713 C CA . SER A 1 92 ? -2.241 38.870 20.273 1.00 43.38 92 SER A CA 1
ATOM 714 C C . SER A 1 92 ? -1.436 37.668 20.781 1.00 43.38 92 SER A C 1
ATOM 716 O O . SER A 1 92 ? -1.577 36.572 20.259 1.00 43.38 92 SER A O 1
ATOM 718 N N . THR A 1 93 ? -0.319 37.914 21.469 1.00 48.00 93 THR A N 1
ATOM 719 C CA . THR A 1 93 ? -0.135 37.850 22.939 1.00 48.00 93 THR A CA 1
ATOM 720 C C . THR A 1 93 ? 0.144 36.444 23.477 1.00 48.00 93 THR A C 1
ATOM 722 O O . THR A 1 93 ? -0.647 35.522 23.334 1.00 48.00 93 THR A O 1
ATOM 725 N N . ARG A 1 94 ? 1.313 36.350 24.124 1.00 46.09 94 ARG A N 1
ATOM 726 C CA . ARG A 1 94 ? 1.767 35.305 25.050 1.00 46.09 94 ARG A CA 1
ATOM 727 C C . ARG A 1 94 ? 0.691 35.002 26.098 1.00 46.09 94 ARG A C 1
ATOM 729 O O . ARG A 1 94 ? 0.037 35.941 26.540 1.00 46.09 94 ARG A O 1
ATOM 736 N N . ASN A 1 95 ? 0.662 33.776 26.617 1.00 47.97 95 ASN A N 1
ATOM 737 C CA . ASN A 1 95 ? 0.822 33.651 28.061 1.00 47.97 95 ASN A CA 1
ATOM 738 C C . ASN A 1 95 ? 1.488 32.337 28.473 1.00 47.97 95 ASN A C 1
ATOM 740 O O . ASN A 1 95 ? 1.255 31.280 27.892 1.00 47.97 95 ASN A O 1
ATOM 744 N N . SER A 1 96 ? 2.361 32.496 29.453 1.00 44.34 96 SER A N 1
ATOM 745 C CA . SER A 1 96 ? 3.181 31.512 30.139 1.00 44.34 96 SER A CA 1
ATOM 746 C C . SER A 1 96 ? 2.426 30.934 31.341 1.00 44.34 96 SER A C 1
ATOM 748 O O . SER A 1 96 ? 1.525 31.589 31.856 1.00 44.34 96 SER A O 1
ATOM 750 N N . SER A 1 97 ? 2.922 29.795 31.830 1.00 41.62 97 SER A N 1
ATOM 751 C CA . SER A 1 97 ? 2.884 29.358 33.237 1.00 41.62 97 SER A CA 1
ATOM 752 C C . SER A 1 97 ? 1.558 28.852 33.817 1.00 41.62 97 SER A C 1
ATOM 754 O O . SER A 1 97 ? 0.620 29.615 34.026 1.00 41.62 97 SER A O 1
ATOM 756 N N . SER A 1 98 ? 1.557 27.572 34.194 1.00 43.72 98 SER A N 1
ATOM 757 C CA . SER A 1 98 ? 1.471 27.133 35.595 1.00 43.72 98 SER A CA 1
ATOM 758 C C . SER A 1 98 ? 2.007 25.712 35.725 1.00 43.72 98 SER A C 1
ATOM 760 O O . SER A 1 98 ? 1.846 24.944 34.749 1.00 43.72 98 SER A O 1
#

Sequence (98 aa):
MARTPRAPWKKANPRKRAGKASTHLSPAEKAKAKARARRAGRRYPNLVDNMRVAADKAAKTKTSGRRRAAKSTIPRKQKRVSARKSKAKTKSTRNSSS

pLDDT: mean 76.38, std 19.13, range [41.62, 97.69]

Secondary structure (DSSP, 8-state):
-PPPPPPGGGSPPHHHHTTPPP-PPPHHHHHHHHHHHHHTT--SS-HHHHHHHHHHHHHHHHHHHHHHHHHHTS------------------------